Protein AF-A0A526XMT5-F1 (afdb_monomer_lite)

Sequence (75 aa):
VAKSFEGHYPWLGFVAAFAEAATIGGLADWYAVVALFRRPLGLPIPHTAIIPENQNRIADNLGRFIEVNFLAPEP

Radius of gyration: 24.48 Å; chains: 1; bounding box: 37×28×76 Å

Secondary structure (DSSP, 8-state):
-GGGSTTT-THHHHHHHHHHHHHHHHHHHHHHHHHHHS-GGG---TT--HHHHHHHHHHHHHHHHHIIIIISPP-

pLDDT: mean 74.6, std 12.63, range [47.62, 93.81]

Foldseek 3Di:
DLVVCCVPDVVSVVVVVVVVVVVVVVVVVVCVVCQCCHHVVPDPDPNGPPCVVCVVVVVVVVVVVCCVPPVPPDD

Structure (mmCIF, N/CA/C/O backbone):
data_AF-A0A526XMT5-F1
#
_entry.id   AF-A0A526XMT5-F1
#
loop_
_atom_site.group_PDB
_atom_site.id
_atom_site.type_symbol
_atom_site.label_atom_id
_atom_site.label_alt_id
_atom_site.label_comp_id
_atom_site.label_asym_id
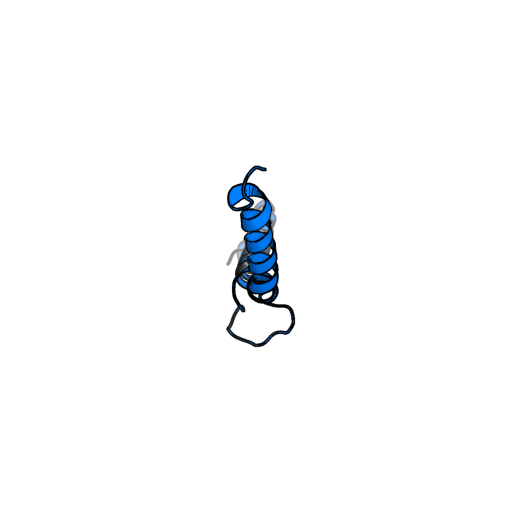_atom_site.label_entity_id
_atom_site.label_seq_id
_atom_site.pdbx_PDB_ins_code
_atom_site.Cartn_x
_atom_site.Cartn_y
_atom_site.Cartn_z
_atom_site.occupancy
_atom_site.B_iso_or_equiv
_atom_site.auth_seq_id
_atom_site.auth_comp_id
_atom_site.auth_asym_id
_atom_site.auth_atom_id
_atom_site.pdbx_PDB_model_num
ATOM 1 N N . VAL A 1 1 ? 8.168 1.529 -30.147 1.00 54.25 1 VAL A N 1
ATOM 2 C CA . VAL A 1 1 ? 8.436 2.824 -30.823 1.00 54.25 1 VAL A CA 1
ATOM 3 C C . VAL A 1 1 ? 9.732 3.465 -30.322 1.00 54.25 1 VAL A C 1
ATOM 5 O O . VAL A 1 1 ? 10.579 3.746 -31.149 1.00 54.25 1 VAL A O 1
ATOM 8 N N . ALA A 1 2 ? 9.973 3.604 -29.010 1.00 47.62 2 ALA A N 1
ATOM 9 C CA . ALA A 1 2 ? 11.236 4.168 -28.492 1.00 47.62 2 ALA A CA 1
ATOM 10 C C . ALA A 1 2 ? 12.499 3.338 -28.834 1.00 47.62 2 ALA A C 1
ATOM 12 O O . ALA A 1 2 ? 13.513 3.895 -29.238 1.00 47.62 2 ALA A O 1
ATOM 13 N N . LYS A 1 3 ? 12.406 2.001 -28.791 1.00 52.12 3 LYS A N 1
ATOM 14 C CA . LYS A 1 3 ? 13.507 1.089 -29.161 1.00 52.12 3 LYS A CA 1
ATOM 15 C C . LYS A 1 3 ? 13.945 1.143 -30.633 1.00 52.12 3 LYS A C 1
ATOM 17 O O . LYS A 1 3 ? 15.012 0.643 -30.953 1.00 52.12 3 LYS A O 1
ATOM 22 N N . SER A 1 4 ? 13.156 1.729 -31.544 1.00 57.53 4 SER A N 1
ATOM 23 C CA . SER A 1 4 ? 13.540 1.783 -32.967 1.00 57.53 4 SER A CA 1
ATOM 24 C C . SER A 1 4 ? 14.485 2.942 -33.309 1.00 57.53 4 SER A C 1
ATOM 26 O O . SER A 1 4 ? 14.994 2.977 -34.423 1.00 57.53 4 SER A O 1
ATOM 28 N N . PHE A 1 5 ? 14.726 3.880 -32.382 1.00 56.72 5 PHE A N 1
ATOM 29 C CA . PHE A 1 5 ? 15.582 5.062 -32.590 1.00 56.72 5 PHE A CA 1
ATOM 30 C C . PHE A 1 5 ? 16.919 5.006 -31.831 1.00 56.72 5 PHE A C 1
ATOM 32 O O . PHE A 1 5 ? 17.709 5.950 -31.889 1.00 56.72 5 PHE A O 1
ATOM 39 N N . GLU A 1 6 ? 17.206 3.895 -31.149 1.00 53.81 6 GLU A N 1
ATOM 40 C CA . GLU A 1 6 ? 18.366 3.740 -30.256 1.00 53.81 6 GLU A CA 1
ATOM 41 C C . GLU A 1 6 ? 19.720 3.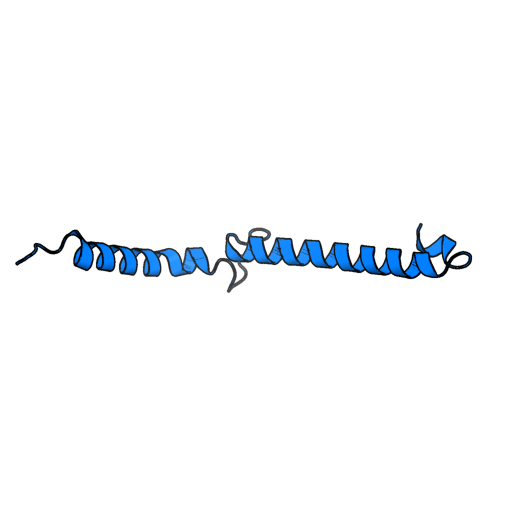838 -30.990 1.00 53.81 6 GLU A C 1
ATOM 43 O O . GLU A 1 6 ? 20.744 4.127 -30.381 1.00 53.81 6 GLU A O 1
ATOM 48 N N . GLY A 1 7 ? 19.720 3.708 -32.322 1.00 57.12 7 GLY A N 1
ATOM 49 C CA . GLY A 1 7 ? 20.911 3.878 -33.157 1.00 57.12 7 GLY A CA 1
ATOM 50 C C . GLY A 1 7 ? 21.384 5.324 -33.375 1.00 57.12 7 GLY A C 1
ATOM 51 O O . GLY A 1 7 ? 22.474 5.492 -33.906 1.00 57.12 7 GLY A O 1
ATOM 52 N N . HIS A 1 8 ? 20.608 6.360 -33.014 1.00 60.66 8 HIS A N 1
ATOM 53 C CA . HIS A 1 8 ? 20.965 7.764 -33.315 1.00 60.66 8 HIS A CA 1
ATOM 54 C C . HIS A 1 8 ? 21.255 8.649 -32.089 1.00 60.66 8 HIS A C 1
ATOM 56 O O . HIS A 1 8 ? 22.033 9.591 -32.210 1.00 60.66 8 HIS A O 1
ATOM 62 N N . TYR A 1 9 ? 20.681 8.368 -30.911 1.00 62.12 9 TYR A N 1
ATOM 63 C CA . TYR A 1 9 ? 20.869 9.199 -29.712 1.00 62.12 9 TYR A CA 1
ATOM 64 C C . TYR A 1 9 ? 20.861 8.358 -28.417 1.00 62.12 9 TYR A C 1
ATOM 66 O O . TYR A 1 9 ? 19.788 8.098 -27.869 1.00 62.12 9 TYR A O 1
ATOM 74 N N . PRO A 1 10 ? 22.032 7.965 -27.876 1.00 66.56 10 PRO A N 1
ATOM 75 C CA . PRO A 1 10 ? 22.139 7.048 -26.728 1.00 66.56 10 PRO A CA 1
ATOM 76 C C . PRO A 1 10 ? 21.496 7.563 -25.426 1.00 66.56 10 PRO A C 1
ATOM 78 O O . PRO A 1 10 ? 21.163 6.776 -24.545 1.00 66.56 10 PRO A O 1
ATOM 81 N N . TRP A 1 11 ? 21.257 8.872 -25.300 1.00 71.50 11 TRP A N 1
ATOM 82 C CA . TRP A 1 11 ? 20.585 9.458 -24.135 1.00 71.50 11 TRP A CA 1
ATOM 83 C C . TRP A 1 11 ? 19.078 9.138 -24.071 1.00 71.50 11 TRP A C 1
ATOM 85 O O . TRP A 1 11 ? 18.505 9.106 -22.982 1.00 71.50 11 TRP A O 1
ATOM 95 N N . LEU A 1 12 ? 18.439 8.838 -25.210 1.00 71.75 12 LEU A N 1
ATOM 96 C CA . LEU A 1 12 ? 17.021 8.459 -25.258 1.00 71.75 12 LEU A CA 1
ATOM 97 C C . LEU A 1 12 ? 16.765 7.070 -24.652 1.00 71.75 12 LEU A C 1
ATOM 99 O O . LEU A 1 12 ? 15.674 6.831 -24.135 1.00 71.75 12 LEU A O 1
ATOM 103 N N . GLY A 1 13 ? 17.770 6.184 -24.646 1.00 74.94 13 GLY A N 1
ATOM 104 C CA . GLY A 1 13 ? 17.691 4.877 -23.985 1.00 74.94 13 GLY A CA 1
ATOM 105 C C . GLY A 1 13 ? 17.495 4.996 -22.469 1.00 74.94 13 GLY A C 1
ATOM 106 O O . GLY A 1 13 ? 16.683 4.279 -21.891 1.00 74.94 13 GLY A O 1
ATOM 107 N N . PHE A 1 14 ? 18.145 5.974 -21.825 1.00 77.88 14 PHE A N 1
ATOM 108 C CA . PHE A 1 14 ? 17.965 6.244 -20.392 1.00 77.88 14 PHE A CA 1
ATOM 109 C C . PHE A 1 14 ? 16.557 6.749 -20.062 1.00 77.88 14 PHE A C 1
ATOM 111 O O . PHE A 1 14 ? 15.966 6.320 -19.074 1.00 77.88 14 PHE A O 1
ATOM 118 N N . VAL A 1 15 ? 15.997 7.625 -20.901 1.00 84.38 15 VAL A N 1
ATOM 119 C CA . VAL A 1 15 ? 14.626 8.134 -20.727 1.00 84.38 15 VAL A CA 1
ATOM 120 C C . VAL A 1 15 ? 13.606 7.010 -20.910 1.00 84.38 15 VAL A C 1
ATOM 122 O O . VAL A 1 15 ? 12.659 6.910 -20.133 1.00 84.38 15 VAL A O 1
ATOM 125 N N . ALA A 1 16 ? 13.820 6.132 -21.895 1.00 81.94 16 ALA A N 1
ATOM 126 C CA . ALA A 1 16 ? 12.975 4.963 -22.108 1.00 81.94 16 ALA A CA 1
ATOM 127 C C . ALA A 1 16 ? 13.034 3.990 -20.918 1.00 81.94 16 ALA A C 1
ATOM 129 O O . ALA A 1 16 ? 11.988 3.593 -20.409 1.00 81.94 16 ALA A O 1
ATOM 130 N N . ALA A 1 17 ? 14.233 3.674 -20.419 1.00 84.94 17 ALA A N 1
ATOM 131 C CA . ALA A 1 17 ? 14.411 2.809 -19.251 1.00 84.94 17 ALA A CA 1
ATOM 132 C C . ALA A 1 17 ? 13.776 3.403 -17.981 1.00 84.94 17 ALA A C 1
ATOM 134 O O . ALA A 1 17 ? 13.140 2.692 -17.203 1.00 84.94 17 ALA A O 1
ATOM 135 N N . PHE A 1 18 ? 13.895 4.719 -17.784 1.00 87.81 18 PHE A N 1
ATOM 136 C CA . PHE A 1 18 ? 13.252 5.412 -16.671 1.00 87.81 18 PHE A CA 1
ATOM 137 C C . PHE A 1 18 ? 11.725 5.386 -16.788 1.00 87.81 18 PHE A C 1
ATOM 139 O O . PHE A 1 18 ? 11.043 5.145 -15.796 1.00 87.81 18 PHE A O 1
ATOM 146 N N . ALA A 1 19 ? 11.179 5.584 -17.990 1.00 89.31 19 ALA A N 1
ATOM 147 C CA . ALA A 1 19 ? 9.741 5.498 -18.228 1.00 89.31 19 ALA A CA 1
ATOM 148 C C . ALA A 1 19 ? 9.202 4.078 -17.971 1.00 89.31 19 ALA A C 1
ATOM 150 O O . ALA A 1 19 ? 8.152 3.926 -17.344 1.00 89.31 19 ALA A O 1
ATOM 151 N N . GLU A 1 20 ? 9.932 3.037 -18.386 1.00 89.56 20 GLU A N 1
ATOM 152 C CA . GLU A 1 20 ? 9.582 1.641 -18.086 1.00 89.56 20 GLU A CA 1
ATOM 153 C C . GLU A 1 20 ? 9.583 1.374 -16.571 1.00 89.56 20 GLU A C 1
ATOM 155 O O . GLU A 1 20 ? 8.605 0.850 -16.031 1.00 89.56 20 GLU A O 1
ATOM 160 N N . ALA A 1 21 ? 10.626 1.813 -15.863 1.00 92.31 21 ALA A N 1
ATOM 161 C CA . ALA A 1 21 ? 10.725 1.667 -14.412 1.00 92.31 21 ALA A CA 1
ATOM 162 C C . ALA A 1 21 ? 9.633 2.451 -13.659 1.00 92.31 21 ALA A C 1
ATOM 164 O O . ALA A 1 21 ? 9.003 1.914 -12.748 1.00 92.31 21 ALA A O 1
ATOM 165 N N . ALA A 1 22 ? 9.365 3.696 -14.058 1.00 92.12 22 ALA A N 1
ATOM 166 C CA . ALA A 1 22 ? 8.341 4.546 -13.452 1.00 92.12 22 ALA A CA 1
ATOM 167 C C . ALA A 1 22 ? 6.931 3.965 -13.627 1.00 92.12 22 ALA A C 1
ATOM 169 O O . ALA A 1 22 ? 6.115 4.046 -12.709 1.00 92.12 22 ALA A O 1
ATOM 170 N N . THR A 1 23 ? 6.656 3.329 -14.769 1.00 93.81 23 THR A N 1
ATOM 171 C CA . THR A 1 23 ? 5.362 2.680 -15.024 1.00 93.81 23 THR A CA 1
ATOM 172 C C . THR A 1 23 ? 5.111 1.537 -14.035 1.00 93.81 23 THR A C 1
ATOM 174 O O . THR A 1 23 ? 4.031 1.449 -13.452 1.00 93.81 23 THR A O 1
ATOM 177 N N . ILE A 1 24 ? 6.118 0.692 -13.785 1.00 92.75 24 ILE A N 1
ATOM 178 C CA . ILE A 1 24 ? 6.021 -0.400 -12.800 1.00 92.75 24 ILE A CA 1
ATOM 179 C C . ILE A 1 24 ? 5.973 0.155 -11.368 1.00 92.75 24 ILE A C 1
ATOM 181 O O . ILE A 1 24 ? 5.170 -0.306 -10.557 1.00 92.75 24 ILE A O 1
ATOM 185 N N . GLY A 1 25 ? 6.786 1.170 -11.063 1.00 93.12 25 GLY A N 1
ATOM 186 C CA . GLY A 1 25 ? 6.813 1.819 -9.750 1.00 93.12 25 GLY A CA 1
ATOM 187 C C . GLY A 1 25 ? 5.469 2.440 -9.360 1.00 93.12 25 GLY A C 1
ATOM 188 O O . GLY A 1 25 ? 5.001 2.231 -8.243 1.00 93.12 25 GLY A O 1
ATOM 189 N N . GLY A 1 26 ? 4.802 3.124 -10.294 1.00 93.06 26 GLY A N 1
ATOM 190 C CA . GLY A 1 26 ? 3.473 3.697 -10.063 1.00 93.06 26 GLY A CA 1
ATOM 191 C C . GLY A 1 26 ? 2.390 2.639 -9.822 1.00 93.06 26 GLY A C 1
ATOM 192 O O . GLY A 1 26 ? 1.524 2.821 -8.968 1.00 93.06 26 GLY A O 1
ATOM 193 N N . LEU A 1 27 ? 2.459 1.500 -10.520 1.00 89.88 27 LEU A N 1
ATOM 194 C CA . LEU A 1 27 ? 1.551 0.371 -10.280 1.00 89.88 27 LEU A CA 1
ATOM 195 C C . LEU A 1 27 ? 1.760 -0.254 -8.893 1.00 89.88 27 LEU A C 1
ATOM 197 O O . LEU A 1 27 ? 0.787 -0.622 -8.232 1.00 89.88 27 LEU A O 1
ATOM 201 N N . ALA A 1 28 ? 3.012 -0.361 -8.447 1.00 91.25 28 ALA A N 1
ATOM 202 C CA . ALA A 1 28 ? 3.345 -0.906 -7.135 1.00 91.25 28 ALA A CA 1
ATOM 203 C C . ALA A 1 28 ? 2.853 -0.006 -5.989 1.00 91.25 28 ALA A C 1
ATOM 205 O O . ALA A 1 28 ? 2.266 -0.506 -5.028 1.00 91.25 28 ALA A O 1
ATOM 206 N N . ASP A 1 29 ? 3.038 1.309 -6.112 1.00 93.06 29 ASP A N 1
ATOM 207 C CA . ASP A 1 29 ? 2.563 2.286 -5.126 1.00 93.06 29 ASP A CA 1
ATOM 208 C C . ASP A 1 29 ? 1.031 2.263 -4.997 1.00 93.06 29 ASP A C 1
ATOM 210 O O . ASP A 1 29 ? 0.484 2.158 -3.894 1.00 93.06 29 ASP A O 1
ATOM 214 N N . TRP A 1 30 ? 0.324 2.216 -6.132 1.00 87.94 30 TRP A N 1
ATOM 215 C CA . TRP A 1 30 ? -1.129 2.067 -6.138 1.00 87.94 30 TRP A CA 1
ATOM 216 C C . TRP A 1 30 ? -1.584 0.795 -5.409 1.00 87.94 30 TRP A C 1
ATOM 218 O O . TRP A 1 30 ? -2.486 0.852 -4.567 1.00 87.94 30 TRP A O 1
ATOM 228 N N . TYR A 1 31 ? -0.948 -0.347 -5.690 1.00 84.62 31 TYR A N 1
ATOM 229 C CA . TYR A 1 31 ? -1.276 -1.608 -5.025 1.00 84.62 31 TYR A CA 1
ATOM 230 C C . TYR A 1 31 ? -1.052 -1.532 -3.510 1.00 84.62 31 TYR A C 1
ATOM 232 O O . TYR A 1 31 ? -1.902 -2.001 -2.753 1.00 84.62 31 TYR A O 1
ATOM 240 N N . ALA A 1 32 ? 0.045 -0.918 -3.060 1.00 84.62 32 ALA A N 1
ATOM 241 C CA . ALA A 1 32 ? 0.367 -0.782 -1.642 1.00 84.62 32 ALA A CA 1
ATOM 242 C C . ALA A 1 32 ? -0.673 0.059 -0.883 1.00 84.62 32 ALA A C 1
ATOM 244 O O . ALA A 1 32 ? -1.169 -0.371 0.163 1.00 84.62 32 ALA A O 1
ATOM 245 N N . VAL A 1 33 ? -1.060 1.218 -1.429 1.00 84.19 33 VAL A N 1
ATOM 246 C CA . VAL A 1 33 ? -2.090 2.075 -0.820 1.00 84.19 33 VAL A CA 1
ATOM 247 C C . VAL A 1 33 ? -3.439 1.365 -0.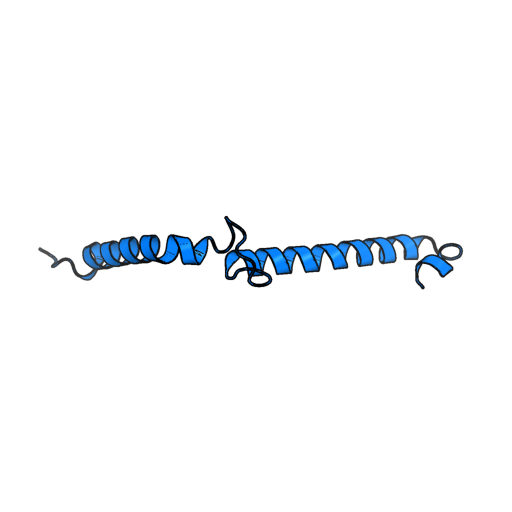799 1.00 84.19 33 VAL A C 1
ATOM 249 O O . VAL A 1 33 ? -4.123 1.372 0.227 1.00 84.19 33 VAL A O 1
ATOM 252 N N . VAL A 1 34 ? -3.824 0.709 -1.901 1.00 82.25 34 VAL A N 1
ATOM 253 C CA . VAL A 1 34 ? -5.072 -0.058 -1.925 1.00 82.25 34 VAL A CA 1
ATOM 254 C C . VAL A 1 34 ? -5.014 -1.165 -0.884 1.00 82.25 34 VAL A C 1
ATOM 256 O O . VAL A 1 34 ? -5.926 -1.206 -0.077 1.00 82.25 34 VAL A O 1
ATOM 259 N N . ALA A 1 35 ? -3.952 -1.972 -0.811 1.00 79.75 35 ALA A N 1
ATOM 260 C CA . ALA A 1 35 ? -3.803 -3.070 0.154 1.00 79.75 35 ALA A CA 1
ATOM 261 C C . ALA A 1 35 ? -3.854 -2.636 1.629 1.00 79.75 35 ALA A C 1
ATOM 263 O O . ALA A 1 35 ? -4.270 -3.423 2.490 1.00 79.75 35 ALA A O 1
ATOM 264 N N . LEU A 1 36 ? -3.463 -1.392 1.922 1.00 73.00 36 LEU A N 1
ATOM 265 C CA . LEU A 1 36 ? -3.555 -0.812 3.258 1.00 73.00 36 LEU A CA 1
ATOM 266 C C . LEU A 1 36 ? -5.014 -0.562 3.680 1.00 73.00 36 LEU A C 1
ATOM 268 O O . LEU A 1 36 ? -5.375 -0.824 4.830 1.00 73.00 36 LEU A O 1
ATOM 272 N N . PHE A 1 37 ? -5.859 -0.097 2.752 1.00 71.06 37 PHE A N 1
ATOM 273 C CA . PHE A 1 37 ? -7.226 0.355 3.051 1.00 71.06 37 PHE A CA 1
ATOM 274 C C . PHE A 1 37 ? -8.343 -0.577 2.558 1.00 71.06 37 PHE A C 1
ATOM 276 O O . PHE A 1 37 ? -9.447 -0.558 3.103 1.00 71.06 37 PHE A O 1
ATOM 283 N N . ARG A 1 38 ? -8.106 -1.369 1.512 1.00 65.94 38 ARG A N 1
ATOM 284 C CA . ARG A 1 38 ? -9.079 -2.223 0.810 1.00 65.94 38 ARG A CA 1
ATOM 285 C C . ARG A 1 38 ? -8.379 -3.467 0.240 1.00 65.94 38 ARG A C 1
ATOM 287 O O . ARG A 1 38 ? -7.164 -3.538 0.152 1.00 65.94 38 ARG A O 1
ATOM 294 N N . ARG A 1 39 ? -9.131 -4.491 -0.165 1.00 70.44 39 ARG A N 1
ATOM 295 C CA . ARG A 1 39 ? -8.535 -5.657 -0.846 1.00 70.44 39 ARG A CA 1
ATOM 296 C C . ARG A 1 39 ? -8.378 -5.333 -2.337 1.00 70.44 39 ARG A C 1
ATOM 298 O O . ARG A 1 39 ? -9.411 -5.201 -3.003 1.00 70.44 39 ARG A O 1
ATOM 305 N N . PRO A 1 40 ? -7.153 -5.169 -2.880 1.00 66.75 40 PRO A N 1
ATOM 306 C CA . PRO A 1 40 ? -6.975 -4.928 -4.307 1.00 66.75 40 PRO A CA 1
ATOM 307 C C . PRO A 1 40 ? -7.570 -6.114 -5.075 1.00 66.75 40 PRO A C 1
ATOM 309 O O . PRO A 1 40 ? -7.267 -7.264 -4.776 1.00 66.75 40 PRO A O 1
ATOM 312 N N . LEU A 1 41 ? -8.473 -5.827 -6.018 1.00 68.38 41 LEU A N 1
ATOM 313 C CA . LEU A 1 41 ? -9.219 -6.807 -6.830 1.00 68.38 41 LEU A CA 1
ATOM 314 C C . LEU A 1 41 ? -10.277 -7.650 -6.091 1.00 68.38 41 LEU A C 1
ATOM 316 O O . LEU A 1 41 ? -10.826 -8.575 -6.681 1.00 68.38 41 LEU A O 1
ATOM 320 N N . GLY A 1 42 ? -10.601 -7.345 -4.829 1.00 64.62 42 GLY A N 1
ATOM 321 C CA . GLY A 1 42 ? -11.661 -8.049 -4.090 1.00 64.62 42 GLY A CA 1
ATOM 322 C C . GLY A 1 42 ? -11.367 -9.526 -3.794 1.00 64.62 42 GLY A C 1
ATOM 323 O O . GLY A 1 42 ? -12.236 -10.236 -3.293 1.00 64.62 42 GLY A O 1
ATOM 324 N N . LEU A 1 43 ? -10.148 -9.991 -4.077 1.00 69.31 43 LEU A N 1
ATOM 325 C CA . LEU A 1 43 ? -9.720 -11.354 -3.796 1.00 69.31 43 LEU A CA 1
ATOM 326 C C . LEU A 1 43 ? -9.426 -11.512 -2.293 1.00 69.31 43 LEU A C 1
ATOM 328 O O . LEU A 1 43 ? -8.827 -10.619 -1.682 1.00 69.31 43 LEU A O 1
ATOM 332 N N . PRO A 1 44 ? -9.823 -12.636 -1.670 1.00 60.97 44 PRO A N 1
ATOM 333 C CA . PRO A 1 44 ? -9.557 -12.909 -0.263 1.00 60.97 44 PRO A CA 1
ATOM 334 C C . PRO A 1 44 ? -8.095 -13.340 -0.078 1.00 60.97 44 PRO A C 1
ATOM 336 O O . PRO A 1 44 ? -7.803 -14.504 0.178 1.00 60.97 44 PRO A O 1
ATOM 339 N N . ILE A 1 45 ? -7.158 -12.400 -0.230 1.00 66.25 45 ILE A N 1
ATOM 340 C CA . ILE A 1 45 ? -5.745 -12.642 0.068 1.00 66.25 45 ILE A CA 1
ATOM 341 C C . ILE A 1 45 ? -5.556 -12.494 1.586 1.00 66.25 45 ILE A C 1
ATOM 343 O O . ILE A 1 45 ? -5.823 -11.409 2.122 1.00 66.25 45 ILE A O 1
ATOM 347 N N . PRO A 1 46 ? -5.125 -13.549 2.302 1.00 57.56 46 PRO A N 1
ATOM 348 C CA . PRO A 1 46 ? -4.810 -13.441 3.722 1.00 57.56 46 PRO A CA 1
ATOM 349 C C . PRO A 1 46 ? -3.659 -12.434 3.895 1.00 57.56 46 PRO A C 1
ATOM 351 O O . PRO A 1 46 ? -2.676 -12.527 3.165 1.00 57.56 46 PRO A O 1
ATOM 354 N N . HIS A 1 47 ? -3.773 -11.503 4.854 1.00 58.62 47 HIS A N 1
ATOM 355 C CA . HIS A 1 47 ? -2.870 -10.355 5.124 1.00 58.62 47 HIS A CA 1
ATOM 356 C C . HIS A 1 47 ? -3.098 -9.060 4.308 1.00 58.62 47 HIS A C 1
ATOM 358 O O . HIS A 1 47 ? -2.269 -8.153 4.361 1.00 58.62 47 HIS A O 1
ATOM 364 N N . THR A 1 48 ? -4.221 -8.913 3.594 1.00 55.97 48 THR A N 1
ATOM 365 C CA . THR A 1 48 ? -4.644 -7.612 3.026 1.00 55.97 48 THR A CA 1
ATOM 366 C C . THR A 1 48 ? -5.791 -7.010 3.843 1.00 55.97 48 THR A C 1
ATOM 368 O O . THR A 1 48 ? -6.684 -7.745 4.261 1.00 55.97 48 THR A O 1
ATOM 371 N N . ALA A 1 49 ? -5.785 -5.682 4.037 1.00 58.50 49 ALA A N 1
ATOM 372 C CA . ALA A 1 49 ? -6.682 -4.925 4.928 1.00 58.50 49 ALA A CA 1
ATOM 373 C C . ALA A 1 49 ? -6.323 -4.962 6.440 1.00 58.50 49 ALA A C 1
ATOM 375 O O . ALA A 1 49 ? -7.174 -5.155 7.307 1.00 58.50 49 ALA A O 1
ATOM 376 N N . ILE A 1 50 ? -5.051 -4.686 6.760 1.00 61.91 50 ILE A N 1
ATOM 377 C CA . ILE A 1 50 ? -4.498 -4.649 8.134 1.00 61.91 50 ILE A CA 1
ATOM 378 C C . ILE A 1 50 ? -5.243 -3.657 9.051 1.00 61.91 50 ILE A C 1
ATOM 380 O O . ILE A 1 50 ? -5.413 -3.918 10.245 1.00 61.91 50 ILE A O 1
ATOM 384 N N . ILE A 1 51 ? -5.683 -2.517 8.501 1.00 60.94 51 ILE A N 1
ATOM 385 C CA . ILE A 1 51 ? -6.378 -1.462 9.254 1.00 60.94 51 ILE A CA 1
ATOM 386 C C . ILE A 1 51 ? -7.793 -1.891 9.684 1.00 60.94 51 ILE A C 1
ATOM 388 O O . ILE A 1 51 ? -8.056 -1.847 10.887 1.00 60.94 51 ILE A O 1
ATOM 392 N N . PRO A 1 52 ? -8.707 -2.332 8.791 1.00 61.78 52 PRO A N 1
ATOM 393 C CA . PRO A 1 52 ? -10.039 -2.773 9.216 1.00 61.78 52 PRO A CA 1
ATOM 394 C C . PRO A 1 52 ? -10.003 -4.017 10.112 1.00 61.78 52 PRO A C 1
ATOM 396 O O . PRO A 1 52 ? -10.827 -4.130 11.014 1.00 61.78 52 PRO A O 1
ATOM 399 N N . GLU A 1 53 ? -9.026 -4.912 9.941 1.00 66.94 53 GLU A N 1
ATOM 400 C CA . GLU A 1 53 ? -8.889 -6.099 10.798 1.00 66.94 53 GLU A CA 1
ATOM 401 C C . GLU A 1 53 ? -8.541 -5.742 12.256 1.00 66.94 53 GLU A C 1
ATOM 403 O O . GLU A 1 53 ? -8.966 -6.424 13.186 1.00 66.94 53 GLU A O 1
ATOM 408 N N . ASN A 1 54 ? -7.850 -4.619 12.482 1.00 68.25 54 ASN A N 1
ATOM 409 C CA . ASN A 1 54 ? -7.513 -4.123 13.821 1.00 68.25 54 ASN A CA 1
ATOM 410 C C . ASN A 1 54 ? -8.385 -2.953 14.305 1.00 68.25 54 ASN A C 1
ATOM 412 O O . ASN A 1 54 ? -8.166 -2.457 15.414 1.00 68.25 54 ASN A O 1
ATOM 416 N N . GLN A 1 55 ? -9.373 -2.512 13.520 1.00 76.25 55 GLN A N 1
ATOM 417 C CA . GLN A 1 55 ? -10.197 -1.339 13.831 1.00 76.25 55 GLN A CA 1
ATOM 418 C C . GLN A 1 55 ? -10.927 -1.479 15.173 1.00 76.25 55 GLN A C 1
ATOM 420 O O . GLN A 1 55 ? -10.929 -0.532 15.956 1.00 76.25 55 GLN A O 1
ATOM 425 N N . ASN A 1 56 ? -11.472 -2.661 15.478 1.00 77.62 56 ASN A N 1
ATOM 426 C CA . ASN A 1 56 ? -12.170 -2.912 16.745 1.00 77.62 56 ASN A CA 1
ATOM 427 C C . ASN A 1 56 ? -11.237 -2.743 17.953 1.00 77.62 56 ASN A C 1
ATOM 429 O O . ASN A 1 56 ? -11.558 -2.027 18.893 1.00 77.62 56 ASN A O 1
ATOM 433 N N . ARG A 1 57 ? -10.024 -3.308 17.885 1.00 80.81 57 ARG A N 1
ATOM 434 C CA . ARG A 1 57 ? -9.016 -3.174 18.947 1.00 80.81 57 ARG A CA 1
ATOM 435 C C . ARG A 1 57 ? -8.604 -1.715 19.157 1.00 80.81 57 ARG A C 1
ATOM 437 O O . ARG A 1 57 ? -8.333 -1.302 20.283 1.00 80.81 57 ARG A O 1
ATOM 444 N N . ILE A 1 58 ? -8.494 -0.940 18.080 1.00 79.19 58 ILE A N 1
ATOM 445 C CA . ILE A 1 58 ? -8.151 0.486 18.155 1.00 79.19 58 ILE A CA 1
ATOM 446 C C . ILE A 1 58 ? -9.312 1.274 18.778 1.00 79.19 58 ILE A C 1
ATOM 448 O O . ILE A 1 58 ? -9.069 2.098 19.658 1.00 79.19 58 ILE A O 1
ATOM 452 N N . ALA A 1 59 ? -10.554 0.981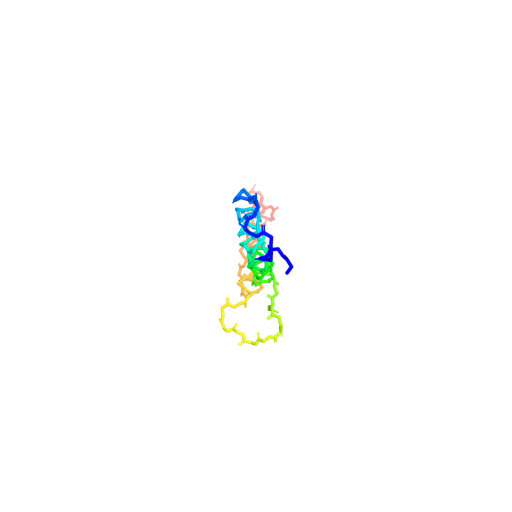 18.383 1.00 82.69 59 ALA A N 1
ATOM 453 C CA . ALA A 1 59 ? -11.755 1.612 18.925 1.00 82.69 59 ALA A CA 1
ATOM 454 C C . ALA A 1 59 ? -11.929 1.344 20.429 1.00 82.69 59 ALA A C 1
ATOM 456 O O . ALA A 1 59 ? -12.148 2.289 21.183 1.00 82.69 59 ALA A O 1
ATOM 457 N N . ASP A 1 60 ? -11.738 0.101 20.881 1.00 86.50 60 ASP A N 1
ATOM 458 C CA . ASP A 1 60 ? -11.843 -0.260 22.302 1.00 86.50 60 ASP A CA 1
ATOM 459 C C . ASP A 1 60 ? -10.805 0.472 23.165 1.00 86.50 60 ASP A C 1
ATOM 461 O O . ASP A 1 60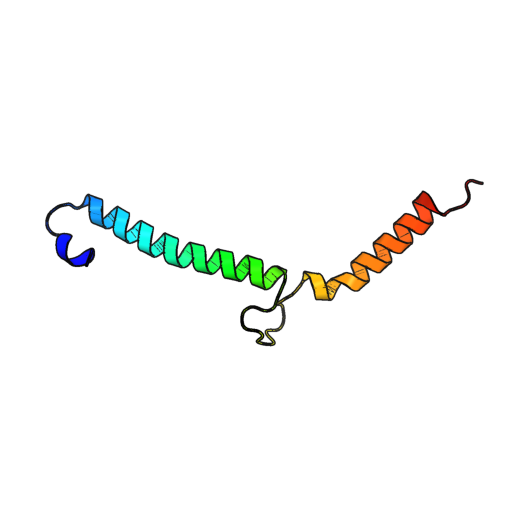 ? -11.114 0.983 24.243 1.00 86.50 60 ASP A O 1
ATOM 465 N N . ASN A 1 61 ? -9.558 0.557 22.689 1.00 85.38 61 ASN A N 1
ATOM 466 C CA . ASN A 1 61 ? -8.499 1.257 23.417 1.00 85.38 61 ASN A CA 1
ATOM 467 C C . ASN A 1 61 ? -8.736 2.771 23.461 1.00 85.38 61 ASN A C 1
ATOM 469 O O . ASN A 1 61 ? -8.482 3.397 24.490 1.00 85.38 61 ASN A O 1
ATOM 473 N N . LEU A 1 62 ? -9.238 3.355 22.370 1.00 86.12 62 LEU A N 1
ATOM 474 C CA . LEU A 1 62 ? -9.577 4.775 22.317 1.00 86.12 62 LEU A CA 1
ATOM 475 C C . LEU A 1 62 ? -10.775 5.098 23.223 1.00 86.12 62 LEU A C 1
ATOM 477 O O . LEU A 1 62 ? -10.739 6.095 23.938 1.00 86.12 62 LEU A O 1
ATOM 481 N N . GLY A 1 63 ? -11.795 4.235 23.243 1.00 85.94 63 GLY A N 1
ATOM 482 C CA . GLY A 1 63 ? -12.948 4.359 24.135 1.00 85.94 63 GLY A CA 1
ATOM 483 C C . GLY A 1 63 ? -12.528 4.358 25.602 1.00 85.94 63 GLY A C 1
ATOM 484 O O . GLY A 1 63 ? -12.853 5.292 26.331 1.00 85.94 63 GLY A O 1
ATOM 485 N N . ARG A 1 64 ? -11.697 3.387 26.003 1.00 86.44 64 ARG A N 1
ATOM 486 C CA . ARG A 1 64 ? -11.130 3.332 27.359 1.00 86.44 64 ARG A CA 1
ATOM 487 C C . ARG A 1 64 ? -10.278 4.558 27.685 1.00 86.44 64 ARG A C 1
ATOM 489 O O . ARG A 1 64 ? -10.332 5.063 28.799 1.00 86.44 64 ARG A O 1
ATOM 496 N N . PHE A 1 65 ? -9.481 5.045 26.734 1.00 86.75 65 PHE A N 1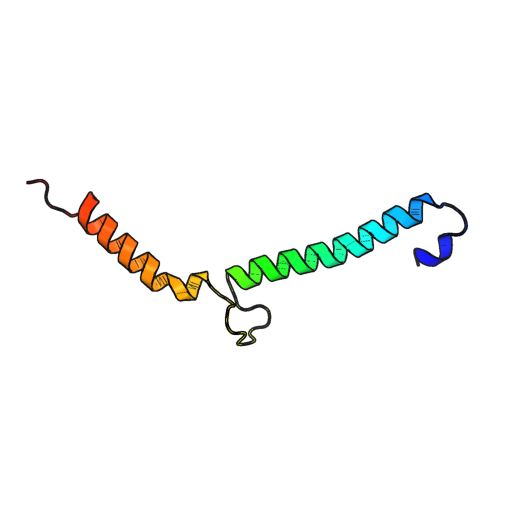
ATOM 497 C CA . PHE A 1 65 ? -8.676 6.248 26.941 1.00 86.75 65 PHE A CA 1
ATOM 498 C C . PHE A 1 65 ? -9.556 7.476 27.205 1.00 86.75 65 PHE A C 1
ATOM 500 O O . PHE A 1 65 ? -9.283 8.223 28.141 1.00 86.75 65 PHE A O 1
ATOM 507 N N . ILE A 1 66 ? -10.621 7.671 26.428 1.00 85.88 66 ILE A N 1
ATOM 508 C CA . ILE A 1 66 ? -11.560 8.784 26.623 1.00 85.88 66 ILE A CA 1
ATOM 509 C C . ILE A 1 66 ? -12.312 8.635 27.949 1.00 85.88 66 ILE A C 1
ATOM 511 O O . ILE A 1 66 ? -12.451 9.613 28.680 1.00 85.88 66 ILE A O 1
ATOM 515 N N . GLU A 1 67 ? -12.740 7.421 28.292 1.00 84.62 67 GLU A N 1
ATOM 516 C CA . GLU A 1 67 ? -13.397 7.136 29.567 1.00 84.62 67 GLU A CA 1
ATOM 517 C C . GLU A 1 67 ? -12.512 7.537 30.754 1.00 84.62 67 GLU A C 1
ATOM 519 O O . GLU A 1 67 ? -12.952 8.267 31.635 1.00 84.62 67 GLU A O 1
ATOM 524 N N . VAL A 1 68 ? -11.236 7.148 30.728 1.00 82.94 68 VAL A N 1
ATOM 525 C CA . VAL A 1 68 ? -10.282 7.426 31.810 1.00 82.94 68 VAL A CA 1
ATOM 526 C C . VAL A 1 68 ? -9.842 8.892 31.861 1.00 82.94 68 VAL A C 1
ATOM 528 O O . VAL A 1 68 ? -9.640 9.416 32.949 1.00 82.94 68 VAL A O 1
ATOM 531 N N . ASN A 1 69 ? -9.657 9.556 30.715 1.00 79.94 69 ASN A N 1
ATOM 532 C CA . ASN A 1 69 ? -9.065 10.903 30.676 1.00 79.94 69 ASN A CA 1
ATOM 533 C C . ASN A 1 69 ? -10.095 12.039 30.635 1.00 79.94 69 ASN A C 1
ATOM 535 O O . ASN A 1 69 ? -9.743 13.165 30.967 1.00 79.94 69 ASN A O 1
ATOM 539 N N . PHE A 1 70 ? -11.328 11.780 30.191 1.00 79.19 70 PHE A N 1
ATOM 540 C CA . PHE A 1 70 ? -12.343 12.825 29.996 1.00 79.19 70 PHE A CA 1
ATOM 541 C C . PHE A 1 70 ? -13.659 12.568 30.732 1.00 79.19 70 PHE A C 1
ATOM 543 O O . PHE A 1 70 ? -14.375 13.525 31.012 1.00 79.19 70 PHE A O 1
ATOM 550 N N . LEU A 1 71 ? -14.010 11.307 31.005 1.00 74.19 71 LEU A N 1
ATOM 551 C CA . LEU A 1 71 ? -15.269 10.953 31.678 1.00 74.19 71 LEU A CA 1
ATOM 552 C C . LEU A 1 71 ? -15.069 10.470 33.117 1.00 74.19 71 LEU A C 1
ATOM 554 O O . LEU A 1 71 ? -16.055 10.321 33.838 1.00 74.19 71 LEU A O 1
ATOM 558 N N . ALA A 1 72 ? -13.825 10.237 33.544 1.00 64.62 72 ALA A N 1
ATOM 559 C CA . ALA A 1 72 ? -13.523 9.977 34.938 1.00 64.62 72 ALA A CA 1
ATOM 560 C C . ALA A 1 72 ? -13.948 11.211 35.750 1.00 64.62 72 ALA A C 1
ATOM 562 O O . ALA A 1 72 ? -13.488 12.315 35.446 1.00 64.62 72 ALA A O 1
ATOM 563 N N . PRO A 1 73 ? -14.837 11.061 36.749 1.00 60.28 73 PRO A N 1
ATOM 564 C CA . PRO A 1 73 ? -15.152 12.153 37.649 1.00 60.28 73 PRO A CA 1
ATOM 565 C C . PRO A 1 73 ? -13.851 12.547 38.344 1.00 60.28 73 PRO A C 1
ATOM 567 O O . PRO A 1 73 ? -13.217 11.705 38.984 1.00 60.28 73 PRO A O 1
ATOM 570 N N . GLU A 1 74 ? -13.436 13.800 38.174 1.00 64.06 74 GLU A N 1
ATOM 571 C CA . GLU A 1 74 ? -12.429 14.407 39.043 1.00 64.06 74 GLU A CA 1
ATOM 572 C C . GLU A 1 74 ? -12.869 14.154 40.505 1.00 64.06 74 GLU A C 1
ATOM 574 O O . GLU A 1 74 ? -14.070 14.271 40.787 1.00 64.06 74 GLU A O 1
ATOM 579 N N . PRO A 1 75 ? -11.955 13.721 41.395 1.00 61.09 75 PRO A N 1
ATOM 580 C CA . PRO A 1 75 ? -12.290 13.324 42.763 1.00 61.09 75 PRO A CA 1
ATOM 581 C C . PRO A 1 75 ? -12.931 14.442 43.596 1.00 61.09 75 PRO A C 1
ATOM 583 O O . PRO A 1 75 ? -12.635 15.634 43.351 1.00 61.09 75 PRO A O 1
#